Protein AF-A0AAF0AKJ4-F1 (afdb_monomer_lite)

Radius of gyration: 21.42 Å; chains: 1; bounding box: 46×20×67 Å

Secondary structure (DSSP, 8-state):
----HHHHHHHHHHHHHHHHHTT-HHHHHHHHHHHHHHHHHHHH-TTS-HHHHHHHHHHHHHHHHHHHHHHHHHHHHHHHHHHHHHHHHHHHHHHHHH-

Structure (mmCIF, N/CA/C/O backbone):
data_AF-A0AAF0AKJ4-F1
#
_entry.id   AF-A0AAF0AKJ4-F1
#
loop_
_atom_site.group_PDB
_atom_site.id
_atom_site.type_symbol
_atom_site.label_atom_id
_atom_site.label_alt_id
_atom_site.label_comp_id
_atom_site.label_asym_id
_atom_site.label_entity_id
_atom_site.label_seq_id
_atom_site.pdbx_PDB_ins_code
_atom_site.Cartn_x
_atom_site.Cartn_y
_atom_site.Cartn_z
_atom_site.occupancy
_atom_site.B_iso_or_equiv
_atom_site.auth_seq_id
_atom_site.auth_comp_id
_atom_site.auth_asym_id
_atom_site.auth_atom_id
_atom_site.pdbx_PDB_model_num
ATOM 1 N N . MET A 1 1 ? 5.367 13.911 -22.905 1.00 36.75 1 MET A N 1
ATOM 2 C CA . MET A 1 1 ? 6.554 13.083 -22.622 1.00 36.75 1 MET A CA 1
ATOM 3 C C . MET A 1 1 ? 6.028 11.844 -21.934 1.00 36.75 1 MET A C 1
ATOM 5 O O . MET A 1 1 ? 5.392 12.000 -20.902 1.00 36.75 1 MET A O 1
ATOM 9 N N . SER A 1 2 ? 6.131 10.673 -22.560 1.00 46.19 2 SER A N 1
ATOM 10 C CA . SER A 1 2 ? 5.669 9.429 -21.937 1.00 46.19 2 SER A CA 1
ATOM 11 C C . SER A 1 2 ? 6.665 9.064 -20.841 1.00 46.19 2 SER A C 1
ATOM 13 O O . SER A 1 2 ? 7.818 8.774 -21.149 1.00 46.19 2 SER A O 1
ATOM 15 N N . THR A 1 3 ? 6.251 9.175 -19.581 1.00 57.59 3 THR A N 1
ATOM 16 C CA . THR A 1 3 ? 7.003 8.671 -18.425 1.00 57.59 3 THR A CA 1
ATOM 17 C C . THR A 1 3 ? 7.212 7.169 -18.596 1.00 57.59 3 THR A C 1
ATOM 19 O O . THR A 1 3 ? 6.281 6.470 -19.000 1.00 57.59 3 THR A O 1
ATOM 22 N N . SER A 1 4 ? 8.418 6.674 -18.320 1.00 75.19 4 SER A N 1
ATOM 23 C CA . SER A 1 4 ? 8.699 5.232 -18.368 1.00 75.19 4 SER A CA 1
ATOM 24 C C . SER A 1 4 ? 7.804 4.495 -17.367 1.00 75.19 4 SER A C 1
ATOM 26 O O . SER A 1 4 ? 7.534 5.014 -16.283 1.00 75.19 4 SER A O 1
ATOM 28 N N . THR A 1 5 ? 7.373 3.270 -17.674 1.00 77.62 5 THR A N 1
ATOM 29 C CA . THR A 1 5 ? 6.568 2.452 -16.751 1.00 77.62 5 THR A CA 1
ATOM 30 C C . THR A 1 5 ? 7.256 2.264 -15.393 1.00 77.62 5 THR A C 1
ATOM 32 O O . THR A 1 5 ? 6.598 2.218 -14.358 1.00 77.62 5 THR A O 1
ATOM 35 N N . VAL A 1 6 ? 8.593 2.253 -15.377 1.00 79.81 6 VAL A N 1
ATOM 36 C CA . VAL A 1 6 ? 9.414 2.235 -14.154 1.00 79.81 6 VAL A CA 1
ATOM 37 C C . VAL A 1 6 ? 9.199 3.494 -13.308 1.00 79.81 6 VAL A C 1
ATOM 39 O O . VAL A 1 6 ? 9.006 3.404 -12.098 1.00 79.81 6 VAL A O 1
ATOM 42 N N . GLU A 1 7 ? 9.205 4.666 -13.940 1.00 82.56 7 GLU A N 1
ATOM 43 C CA . GLU A 1 7 ? 9.004 5.958 -13.275 1.00 82.56 7 GLU A CA 1
ATOM 44 C C . GLU A 1 7 ? 7.586 6.055 -12.700 1.00 82.56 7 GLU A C 1
ATOM 46 O O . GLU A 1 7 ? 7.387 6.528 -11.582 1.00 82.56 7 GLU A O 1
ATOM 51 N N . GLN A 1 8 ? 6.597 5.530 -13.428 1.00 85.06 8 GLN A N 1
ATOM 52 C CA . GLN A 1 8 ? 5.225 5.440 -12.941 1.00 85.06 8 GLN A CA 1
ATOM 53 C C . GLN A 1 8 ? 5.124 4.548 -11.695 1.00 85.06 8 GLN A C 1
ATOM 55 O O . GLN A 1 8 ? 4.535 4.971 -10.702 1.00 85.06 8 GLN A O 1
ATOM 60 N N . LEU A 1 9 ? 5.744 3.362 -11.705 1.00 86.81 9 LEU A N 1
ATOM 61 C CA . LEU A 1 9 ? 5.781 2.469 -10.541 1.00 86.81 9 LEU A CA 1
ATOM 62 C C . LEU A 1 9 ? 6.465 3.125 -9.332 1.00 86.81 9 LEU A C 1
ATOM 64 O O . LEU A 1 9 ? 5.968 3.024 -8.209 1.00 86.81 9 LEU A O 1
ATOM 68 N N . GLN A 1 10 ? 7.564 3.849 -9.551 1.00 86.19 10 GLN A N 1
ATOM 69 C CA . GLN A 1 10 ? 8.285 4.551 -8.489 1.00 86.19 10 GLN A CA 1
ATOM 70 C C . GLN A 1 10 ? 7.462 5.697 -7.876 1.00 86.19 10 GLN A C 1
ATOM 72 O O . GLN A 1 10 ? 7.406 5.848 -6.650 1.00 86.19 10 GLN A O 1
ATOM 77 N N . ASN A 1 11 ? 6.776 6.474 -8.715 1.00 88.44 11 ASN A N 1
ATOM 78 C CA . ASN A 1 11 ? 5.901 7.554 -8.265 1.00 88.44 11 ASN A CA 1
ATOM 79 C C . ASN A 1 11 ? 4.711 7.010 -7.465 1.00 88.44 11 ASN A C 1
ATOM 81 O O . ASN A 1 11 ? 4.397 7.532 -6.395 1.00 88.44 11 ASN A O 1
ATOM 85 N N . THR A 1 12 ? 4.080 5.930 -7.938 1.00 89.50 12 THR A N 1
ATOM 86 C CA . THR A 1 12 ? 2.973 5.293 -7.215 1.00 89.50 12 THR A CA 1
ATOM 87 C C . THR A 1 12 ? 3.437 4.679 -5.893 1.00 89.50 12 THR A C 1
ATOM 89 O O . THR A 1 12 ? 2.738 4.829 -4.895 1.00 89.50 12 THR A O 1
ATOM 92 N N . SER A 1 13 ? 4.625 4.067 -5.845 1.00 87.31 13 SER A N 1
ATOM 93 C CA . SER A 1 13 ? 5.222 3.528 -4.612 1.00 87.31 13 SER A CA 1
ATOM 94 C C . SER A 1 13 ? 5.434 4.615 -3.551 1.00 87.31 13 SER A C 1
ATOM 96 O O . SER A 1 13 ? 5.010 4.464 -2.405 1.00 87.31 13 SER A O 1
ATOM 98 N N . THR A 1 14 ? 6.002 5.759 -3.947 1.00 90.88 14 THR A N 1
ATOM 99 C CA . THR A 1 14 ? 6.181 6.917 -3.052 1.00 90.88 14 THR A CA 1
ATOM 100 C C . THR A 1 14 ? 4.839 7.431 -2.532 1.00 90.88 14 THR A C 1
ATOM 102 O O . THR A 1 14 ? 4.651 7.569 -1.326 1.00 90.88 14 THR A O 1
ATOM 105 N N . ALA A 1 15 ? 3.868 7.625 -3.428 1.00 93.25 15 ALA A N 1
ATOM 106 C CA . ALA A 1 15 ? 2.540 8.096 -3.049 1.00 93.25 15 ALA A CA 1
ATOM 107 C C . ALA A 1 15 ? 1.818 7.125 -2.096 1.00 93.25 15 ALA A C 1
ATOM 109 O O . ALA A 1 15 ? 1.103 7.560 -1.194 1.00 93.25 15 ALA A O 1
ATOM 110 N N . LEU A 1 16 ? 2.004 5.812 -2.275 1.00 93.00 16 LEU A 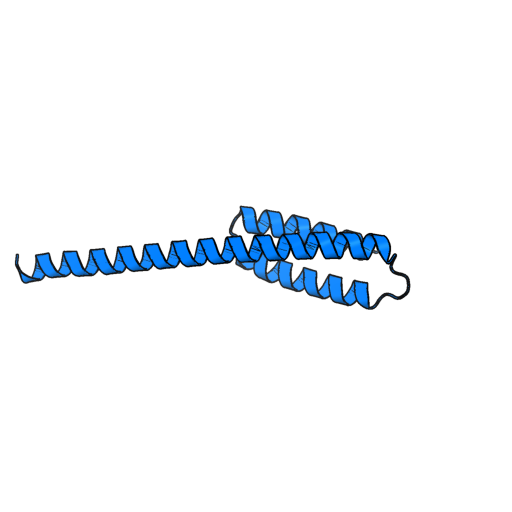N 1
ATOM 111 C CA . LEU A 1 16 ? 1.417 4.790 -1.408 1.00 93.00 16 LEU A CA 1
ATOM 112 C C . LEU A 1 16 ? 2.010 4.859 0.007 1.00 93.00 16 LEU A C 1
ATOM 114 O O . LEU A 1 16 ? 1.263 4.794 0.982 1.00 93.00 16 LEU A O 1
ATOM 118 N N . ARG A 1 17 ? 3.330 5.063 0.129 1.00 91.56 17 ARG A N 1
ATOM 119 C CA . ARG A 1 17 ? 4.003 5.274 1.423 1.00 91.56 17 ARG A CA 1
ATOM 120 C C . ARG A 1 17 ? 3.486 6.522 2.136 1.00 91.56 17 ARG A C 1
ATOM 122 O O . ARG A 1 17 ? 3.174 6.455 3.323 1.00 91.56 17 ARG A O 1
ATOM 129 N N . ASP A 1 18 ? 3.326 7.626 1.411 1.00 93.94 18 ASP A N 1
ATOM 130 C CA . ASP A 1 18 ? 2.802 8.873 1.976 1.00 93.94 18 ASP A CA 1
ATOM 131 C C . ASP A 1 18 ? 1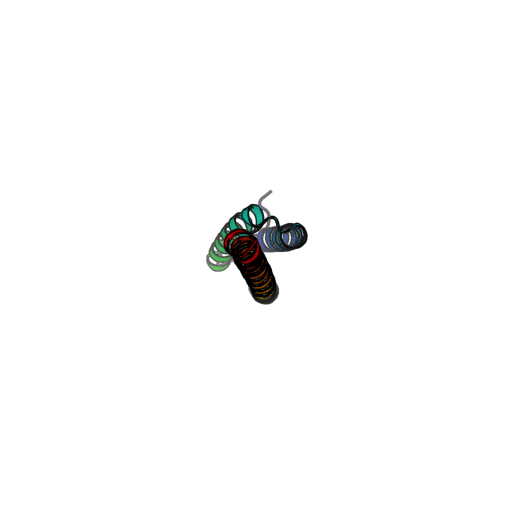.348 8.725 2.448 1.00 93.94 18 ASP A C 1
ATOM 133 O O . ASP A 1 18 ? 0.993 9.204 3.527 1.00 93.94 18 ASP A O 1
ATOM 137 N N . ALA A 1 19 ? 0.509 8.033 1.670 1.00 94.31 19 ALA A N 1
ATOM 138 C CA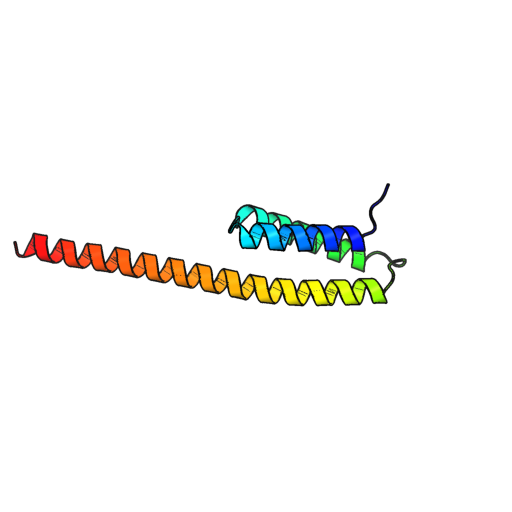 . ALA A 1 19 ? -0.878 7.759 2.036 1.00 94.31 19 ALA A CA 1
ATOM 139 C C . ALA A 1 19 ? -0.979 6.857 3.278 1.00 94.31 19 ALA A C 1
ATOM 141 O O . ALA A 1 19 ? -1.822 7.098 4.144 1.00 94.31 19 ALA A O 1
ATOM 142 N N . LEU A 1 20 ? -0.093 5.861 3.402 1.00 90.12 20 LEU A N 1
ATOM 143 C CA . LEU A 1 20 ? 0.001 5.009 4.591 1.00 90.12 20 LEU A CA 1
ATOM 144 C C . LEU A 1 20 ? 0.426 5.799 5.830 1.00 90.12 20 LEU A C 1
ATOM 146 O O . LEU A 1 20 ? -0.193 5.651 6.882 1.00 90.12 20 LEU A O 1
ATOM 150 N N . ALA A 1 21 ? 1.428 6.673 5.705 1.00 89.94 21 ALA A N 1
ATOM 151 C CA . ALA A 1 21 ? 1.880 7.529 6.801 1.00 89.94 21 ALA A CA 1
ATOM 152 C C . ALA A 1 21 ? 0.775 8.480 7.296 1.00 89.94 21 ALA A C 1
ATOM 154 O O . ALA A 1 21 ? 0.704 8.789 8.484 1.00 89.94 21 ALA A O 1
ATOM 155 N N . GLN A 1 22 ? -0.105 8.917 6.393 1.00 93.19 22 GLN A N 1
ATOM 156 C CA . GLN A 1 22 ? -1.257 9.770 6.700 1.00 93.19 22 GLN A CA 1
ATOM 157 C C . GLN A 1 22 ? -2.505 8.990 7.138 1.00 93.19 22 GLN A C 1
ATOM 159 O O . GLN A 1 22 ? -3.511 9.612 7.472 1.00 93.19 22 GLN A O 1
ATOM 164 N N . GLN A 1 23 ? -2.461 7.651 7.131 1.00 90.31 23 GLN A N 1
ATOM 165 C CA . GLN A 1 23 ? -3.618 6.780 7.372 1.00 90.31 23 GLN A CA 1
ATOM 166 C C . GLN A 1 23 ? -4.814 7.096 6.447 1.00 90.31 23 GLN A C 1
ATOM 168 O O . GLN A 1 23 ? -5.973 6.869 6.801 1.00 90.31 23 GLN A O 1
ATOM 173 N N . ASP A 1 24 ? -4.551 7.609 5.240 1.00 94.75 24 ASP A N 1
ATOM 174 C CA . ASP A 1 24 ? -5.583 7.865 4.234 1.00 94.75 24 ASP A CA 1
ATOM 175 C C . ASP A 1 24 ? -5.910 6.563 3.493 1.00 94.75 24 ASP A C 1
ATOM 177 O O . ASP A 1 24 ? -5.453 6.295 2.379 1.00 94.75 24 ASP A O 1
ATOM 181 N N . TRP A 1 25 ? -6.724 5.721 4.132 1.00 91.62 25 TRP A N 1
ATOM 182 C CA . TRP A 1 25 ? -7.088 4.400 3.615 1.00 91.62 25 TRP A CA 1
ATOM 183 C C . TRP A 1 25 ? -7.794 4.454 2.251 1.00 91.62 25 TRP A C 1
ATOM 185 O O . TRP A 1 25 ? -7.693 3.515 1.457 1.00 91.62 25 TRP A O 1
ATOM 195 N N . GLN A 1 26 ? -8.487 5.556 1.943 1.00 94.31 26 GLN A N 1
ATOM 196 C CA . GLN A 1 26 ? -9.134 5.742 0.646 1.00 94.31 26 GLN A CA 1
ATOM 197 C C . GLN A 1 26 ? -8.104 6.041 -0.451 1.00 94.31 26 GLN A C 1
ATOM 199 O O . GLN A 1 26 ? -8.229 5.524 -1.568 1.00 94.31 26 GLN A O 1
ATOM 204 N N . ALA A 1 27 ? -7.096 6.867 -0.162 1.00 95.06 27 ALA A N 1
ATOM 205 C CA . ALA A 1 27 ? -5.976 7.084 -1.071 1.00 95.06 27 ALA A CA 1
ATOM 206 C C . ALA A 1 27 ? -5.166 5.798 -1.267 1.00 95.06 27 ALA A C 1
ATOM 208 O O . ALA A 1 27 ? -4.895 5.447 -2.415 1.00 95.06 27 ALA A O 1
ATOM 209 N N . VAL A 1 28 ? -4.882 5.049 -0.193 1.00 92.56 28 VAL A N 1
ATOM 210 C CA . VAL A 1 28 ? -4.175 3.756 -0.253 1.00 92.56 28 VAL A CA 1
ATOM 211 C C . VAL A 1 28 ? -4.857 2.795 -1.230 1.00 92.56 28 VAL A C 1
ATOM 213 O O . VAL A 1 28 ? -4.209 2.303 -2.150 1.00 92.56 28 VAL A O 1
ATOM 216 N N . GLY A 1 29 ? -6.172 2.577 -1.109 1.00 93.06 29 GLY A N 1
ATOM 217 C CA . GLY A 1 29 ? -6.892 1.667 -2.011 1.00 93.06 29 GLY A CA 1
ATOM 218 C C . GLY A 1 29 ? -6.887 2.117 -3.479 1.00 93.06 29 GLY A C 1
ATOM 219 O O . GLY A 1 29 ? -6.796 1.297 -4.392 1.00 93.06 29 GLY A O 1
ATOM 220 N N . ARG A 1 30 ? -6.948 3.430 -3.731 1.00 95.88 30 ARG A N 1
ATOM 221 C CA . ARG A 1 30 ? -6.887 3.987 -5.092 1.00 95.88 30 ARG A CA 1
ATOM 222 C C . ARG A 1 30 ? -5.497 3.839 -5.709 1.00 95.88 30 ARG A C 1
ATOM 224 O O . ARG A 1 30 ? -5.390 3.524 -6.892 1.00 95.88 30 ARG A O 1
ATOM 231 N N . LEU A 1 31 ? -4.457 4.096 -4.922 1.00 94.75 31 LEU A N 1
ATOM 232 C CA . LEU A 1 31 ? -3.061 4.009 -5.340 1.00 94.75 31 LEU A CA 1
ATOM 233 C C . LEU A 1 31 ? -2.632 2.551 -5.551 1.00 94.75 31 LEU A C 1
ATOM 235 O O . LEU A 1 31 ? -1.948 2.275 -6.531 1.00 94.75 31 LEU A O 1
ATOM 239 N N . ASP A 1 32 ? -3.112 1.614 -4.725 1.00 93.75 32 ASP A N 1
ATOM 240 C CA . ASP A 1 32 ? -2.931 0.168 -4.932 1.00 93.75 32 ASP A CA 1
ATOM 241 C C . ASP A 1 32 ? -3.453 -0.267 -6.309 1.00 93.75 32 ASP A C 1
ATOM 243 O O . ASP A 1 32 ? -2.744 -0.915 -7.079 1.00 93.75 32 ASP A O 1
ATOM 247 N N . LEU A 1 33 ? -4.668 0.155 -6.674 1.00 93.75 33 LEU A N 1
ATOM 248 C CA . LEU A 1 33 ? -5.232 -0.164 -7.986 1.00 93.75 33 LEU A CA 1
ATOM 249 C C . LEU A 1 33 ? -4.379 0.394 -9.137 1.00 93.75 33 LEU A C 1
ATOM 251 O O . LEU A 1 33 ? -4.122 -0.318 -10.108 1.00 93.75 33 LEU A O 1
ATOM 255 N N . GLN A 1 34 ? -3.921 1.645 -9.026 1.00 92.31 34 GLN A N 1
ATOM 256 C CA . GLN A 1 34 ? -3.043 2.256 -10.032 1.00 92.31 34 GLN A CA 1
ATOM 257 C C . GLN A 1 34 ? -1.707 1.518 -10.144 1.00 92.31 34 GLN A C 1
ATOM 259 O O . GLN A 1 34 ? -1.204 1.328 -11.251 1.00 92.31 34 GLN A O 1
ATOM 264 N N . CYS A 1 35 ? -1.157 1.063 -9.016 1.00 92.31 35 CYS A N 1
ATOM 265 C CA . CYS A 1 35 ? 0.082 0.299 -8.987 1.00 92.31 35 CYS A CA 1
ATOM 266 C C . CYS A 1 35 ? -0.066 -1.006 -9.772 1.00 92.31 35 CYS A C 1
ATOM 268 O O . CYS A 1 35 ? 0.753 -1.297 -10.639 1.00 92.31 35 CYS A O 1
ATOM 270 N N . ARG A 1 36 ? -1.148 -1.759 -9.538 1.00 91.50 36 ARG A N 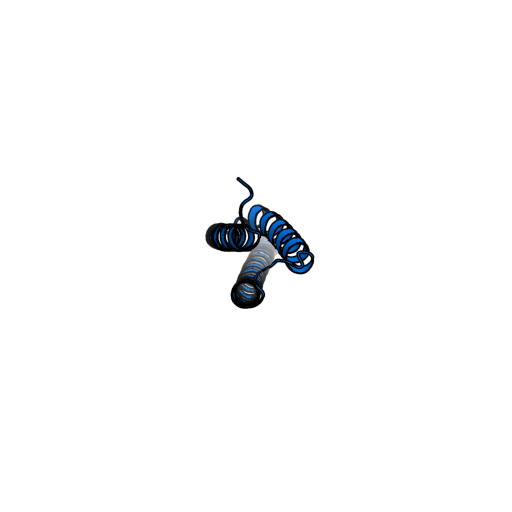1
ATOM 271 C CA . ARG A 1 36 ? -1.415 -3.017 -10.259 1.00 91.50 36 ARG A CA 1
ATOM 272 C C . ARG A 1 36 ? -1.565 -2.801 -11.764 1.00 91.50 36 ARG A C 1
ATOM 274 O O . ARG A 1 36 ? -0.989 -3.546 -12.545 1.00 91.50 36 ARG A O 1
ATOM 281 N N . GLN A 1 37 ? -2.252 -1.736 -12.174 1.00 91.50 37 GLN A N 1
ATOM 282 C CA . GLN A 1 37 ? -2.390 -1.382 -13.592 1.00 91.50 37 GLN A CA 1
ATOM 283 C C . GLN A 1 37 ? -1.047 -1.022 -14.246 1.00 91.50 37 GLN A C 1
ATOM 285 O O . GLN A 1 37 ? -0.794 -1.387 -15.398 1.00 91.50 37 GLN A O 1
ATOM 290 N N . ALA A 1 38 ? -0.175 -0.316 -13.523 1.00 89.19 38 ALA A N 1
ATOM 291 C CA . ALA A 1 38 ? 1.170 -0.001 -13.996 1.00 89.19 38 ALA A CA 1
ATOM 292 C C . ALA A 1 38 ? 2.043 -1.263 -14.099 1.00 89.19 38 ALA A C 1
ATOM 294 O O . ALA A 1 38 ? 2.783 -1.409 -15.069 1.00 89.19 38 ALA A O 1
ATOM 295 N N . VAL A 1 39 ? 1.910 -2.204 -13.155 1.00 89.62 39 VAL A N 1
ATOM 296 C CA . VAL A 1 39 ? 2.576 -3.517 -13.203 1.00 89.62 39 VAL A CA 1
ATOM 297 C C . VAL A 1 39 ? 2.121 -4.309 -14.429 1.00 89.62 39 VAL A C 1
ATOM 299 O O . VAL A 1 39 ? 2.965 -4.771 -15.194 1.00 89.62 39 VAL A O 1
ATOM 302 N N . ASP A 1 40 ? 0.811 -4.411 -14.666 1.00 90.06 40 ASP A N 1
ATOM 303 C CA . ASP A 1 40 ? 0.254 -5.120 -15.826 1.00 90.06 40 ASP A CA 1
ATOM 304 C C . ASP A 1 40 ? 0.764 -4.530 -17.150 1.00 90.06 40 ASP A C 1
ATOM 306 O O . ASP A 1 40 ? 1.121 -5.259 -18.082 1.00 90.06 40 ASP A O 1
ATOM 310 N N . SER A 1 41 ? 0.852 -3.199 -17.214 1.00 88.00 41 SER A N 1
ATOM 311 C CA . SER A 1 41 ? 1.391 -2.483 -18.373 1.00 88.00 41 SER A CA 1
ATOM 312 C C . SER A 1 41 ? 2.880 -2.779 -18.572 1.00 88.00 41 SER A C 1
ATOM 314 O O . SER A 1 41 ? 3.299 -3.058 -19.691 1.00 88.00 41 SER A O 1
ATOM 316 N N . ALA A 1 42 ? 3.670 -2.790 -17.491 1.00 86.06 42 ALA A N 1
ATOM 317 C CA . ALA A 1 42 ? 5.107 -3.066 -17.539 1.00 86.06 42 ALA A CA 1
ATOM 318 C C . ALA A 1 42 ? 5.412 -4.495 -17.996 1.00 86.06 42 ALA A C 1
ATOM 320 O O . ALA A 1 42 ? 6.347 -4.718 -18.757 1.00 86.06 42 ALA A O 1
ATOM 321 N N . MET A 1 43 ? 4.610 -5.458 -17.538 1.00 85.62 43 MET A N 1
ATOM 322 C CA . MET A 1 43 ? 4.744 -6.872 -17.901 1.00 85.62 43 MET 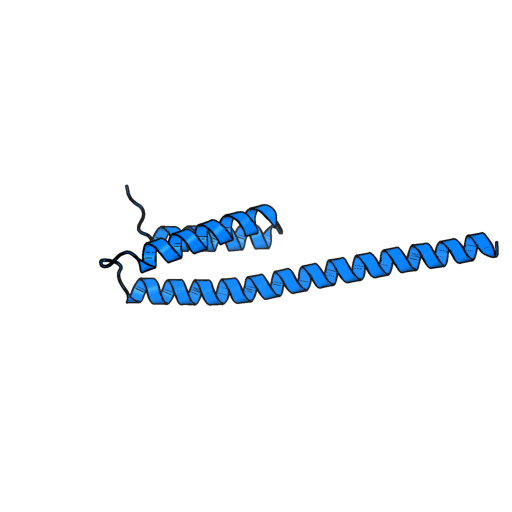A CA 1
ATOM 323 C C . MET A 1 43 ? 4.334 -7.151 -19.351 1.00 85.62 43 MET A C 1
ATOM 325 O O . MET A 1 43 ? 4.745 -8.159 -19.923 1.00 85.62 43 MET A O 1
ATOM 329 N N . SER A 1 44 ? 3.521 -6.271 -19.941 1.00 87.06 44 SER A N 1
ATOM 330 C CA . SER A 1 44 ? 3.049 -6.385 -21.322 1.00 87.06 44 SER A CA 1
ATOM 331 C C . SER A 1 44 ? 3.970 -5.700 -22.337 1.00 87.06 44 SER A C 1
ATOM 333 O O . SER A 1 44 ? 3.770 -5.889 -23.537 1.00 87.06 44 SER A O 1
ATOM 335 N N . ASP A 1 45 ? 4.956 -4.912 -21.890 1.00 84.81 45 ASP A N 1
ATOM 336 C CA . ASP A 1 45 ? 5.890 -4.202 -22.766 1.00 84.81 45 ASP A CA 1
ATOM 337 C C . ASP A 1 45 ? 7.129 -5.073 -23.085 1.00 84.81 45 ASP A C 1
ATOM 339 O O . ASP A 1 45 ? 7.984 -5.290 -22.221 1.00 84.81 45 ASP A O 1
ATOM 343 N N . PRO A 1 46 ? 7.279 -5.571 -24.329 1.00 74.19 46 PRO A N 1
ATOM 344 C CA . PRO A 1 46 ? 8.416 -6.400 -24.730 1.00 74.19 46 PRO A CA 1
ATOM 345 C C . PRO A 1 46 ? 9.744 -5.629 -24.828 1.00 74.19 46 PRO A C 1
ATOM 347 O O . PRO A 1 46 ? 10.794 -6.252 -24.992 1.00 74.19 46 PRO A O 1
ATOM 350 N N . HIS A 1 47 ? 9.721 -4.296 -24.755 1.00 78.31 47 HIS A N 1
ATOM 351 C CA . HIS A 1 47 ? 10.906 -3.436 -24.785 1.00 78.31 47 HIS A CA 1
ATOM 352 C C . HIS A 1 47 ? 11.349 -2.978 -23.389 1.00 78.31 47 HIS A C 1
ATOM 354 O O . HIS A 1 47 ? 12.340 -2.251 -23.268 1.00 78.31 47 HIS A O 1
ATOM 360 N N . GLN A 1 48 ? 10.650 -3.408 -22.336 1.00 77.38 48 GLN A N 1
ATOM 361 C CA . GLN A 1 48 ? 10.958 -3.034 -20.964 1.00 77.38 48 GLN A CA 1
ATOM 362 C C . GLN A 1 48 ? 12.306 -3.626 -20.519 1.00 77.38 48 GLN A C 1
ATOM 364 O O . GLN A 1 48 ? 12.569 -4.824 -20.663 1.00 77.38 48 GLN A O 1
ATOM 369 N N . ASN A 1 49 ? 13.163 -2.790 -19.925 1.00 77.44 49 ASN A N 1
ATOM 370 C CA . ASN A 1 49 ? 14.414 -3.247 -19.327 1.00 77.44 49 ASN A CA 1
ATOM 371 C C . ASN A 1 49 ? 14.119 -4.212 -18.165 1.00 77.44 49 ASN A C 1
ATOM 373 O O . ASN A 1 49 ? 13.599 -3.810 -17.123 1.00 77.44 49 ASN A O 1
ATOM 377 N N . SER A 1 50 ? 14.442 -5.492 -18.356 1.00 77.56 50 SER A N 1
ATOM 378 C CA . SER A 1 50 ? 14.030 -6.565 -17.446 1.00 77.56 50 SER A CA 1
ATOM 379 C C . SER A 1 50 ? 14.708 -6.508 -16.075 1.00 77.56 50 SER A C 1
ATOM 381 O O . SER A 1 50 ? 14.100 -6.937 -15.096 1.00 77.56 50 SER A O 1
ATOM 383 N N . ASP A 1 51 ? 15.934 -5.986 -15.976 1.00 85.06 51 ASP A N 1
ATOM 384 C CA . ASP A 1 51 ? 16.657 -5.937 -14.698 1.00 85.06 51 ASP A CA 1
ATOM 385 C C . ASP A 1 51 ? 16.159 -4.789 -13.810 1.00 85.06 51 ASP A C 1
ATOM 387 O O . ASP A 1 51 ? 15.834 -5.012 -12.646 1.00 85.06 51 ASP A O 1
ATOM 391 N N . GLU A 1 52 ? 15.980 -3.595 -14.379 1.00 83.75 52 GLU A N 1
ATOM 392 C CA . GLU A 1 52 ? 15.406 -2.445 -13.665 1.00 83.75 52 GLU A CA 1
ATOM 393 C C . GLU A 1 52 ? 13.957 -2.719 -13.234 1.00 83.75 52 GLU A C 1
ATOM 395 O O . GLU A 1 52 ? 13.558 -2.405 -12.112 1.00 83.75 52 GLU A O 1
ATOM 400 N N . LEU A 1 53 ? 13.170 -3.382 -14.090 1.00 85.25 53 LEU A N 1
ATOM 401 C CA . LEU A 1 53 ? 11.821 -3.810 -13.732 1.00 85.25 53 LEU A CA 1
ATOM 402 C C . LEU A 1 53 ? 11.834 -4.813 -12.572 1.00 85.25 53 LEU A C 1
ATOM 404 O O . LEU A 1 53 ? 11.004 -4.708 -11.670 1.00 85.25 53 LEU A O 1
ATOM 408 N N . ARG A 1 54 ? 12.766 -5.775 -12.572 1.00 88.00 54 ARG A N 1
ATOM 409 C CA . ARG A 1 54 ? 12.881 -6.776 -11.502 1.00 88.00 54 ARG A CA 1
ATOM 410 C C . ARG A 1 54 ? 13.162 -6.119 -10.153 1.00 88.00 54 ARG A C 1
ATOM 412 O O . ARG A 1 54 ? 12.502 -6.466 -9.178 1.00 88.00 54 ARG A O 1
ATOM 419 N N . GLU A 1 55 ? 14.104 -5.180 -10.099 1.00 89.31 55 GLU A N 1
ATOM 420 C CA . GLU A 1 55 ? 14.417 -4.441 -8.869 1.00 89.31 55 GLU A CA 1
ATOM 421 C C . GLU A 1 55 ? 13.190 -3.684 -8.348 1.00 89.31 55 GLU A C 1
ATOM 423 O O . GLU A 1 55 ? 12.837 -3.817 -7.176 1.00 89.31 55 GLU A O 1
ATOM 428 N N . ARG A 1 56 ? 12.458 -2.989 -9.229 1.00 88.06 56 ARG A N 1
ATOM 429 C CA . ARG A 1 56 ? 11.214 -2.306 -8.835 1.00 88.06 56 ARG A CA 1
ATOM 430 C C . ARG A 1 56 ? 10.127 -3.255 -8.349 1.00 88.06 56 ARG A C 1
ATOM 432 O O . ARG A 1 56 ? 9.423 -2.927 -7.400 1.00 88.06 56 ARG A O 1
ATOM 439 N N . MET A 1 57 ? 9.980 -4.425 -8.965 1.00 90.00 57 MET A N 1
ATOM 440 C CA . MET A 1 57 ? 9.013 -5.427 -8.504 1.00 90.00 57 MET A CA 1
ATOM 441 C C . MET A 1 57 ? 9.367 -5.950 -7.110 1.00 90.00 57 MET A C 1
ATOM 443 O O . MET A 1 57 ? 8.468 -6.161 -6.299 1.00 90.00 57 MET A O 1
ATOM 447 N N . GLN A 1 58 ? 10.657 -6.114 -6.805 1.00 92.06 58 GLN A N 1
ATOM 448 C CA . GLN A 1 58 ? 11.094 -6.508 -5.467 1.00 92.06 58 GLN A CA 1
ATOM 449 C C . GLN A 1 58 ? 10.777 -5.423 -4.428 1.00 92.06 58 GLN A C 1
ATOM 451 O O . GLN A 1 58 ? 10.179 -5.726 -3.399 1.00 92.06 58 GLN A O 1
ATOM 456 N N . GLU A 1 59 ? 11.085 -4.157 -4.725 1.00 90.44 59 GLU A N 1
ATOM 457 C CA . GLU A 1 59 ? 10.746 -3.022 -3.851 1.00 90.44 59 GLU A CA 1
ATOM 458 C C . GLU A 1 59 ? 9.230 -2.908 -3.606 1.00 90.44 59 GLU A C 1
ATOM 460 O O . GLU A 1 59 ? 8.793 -2.569 -2.502 1.00 90.44 59 GLU A O 1
ATOM 465 N N . LEU A 1 60 ? 8.415 -3.210 -4.623 1.00 91.94 60 LEU A N 1
ATOM 466 C CA . LEU A 1 60 ? 6.958 -3.246 -4.499 1.00 91.94 60 LEU A CA 1
ATOM 467 C C . LEU A 1 60 ? 6.485 -4.392 -3.604 1.00 91.94 60 LEU A C 1
ATOM 469 O O . LEU A 1 60 ? 5.616 -4.167 -2.765 1.00 91.94 60 LEU A O 1
ATOM 473 N N . LEU A 1 61 ? 7.043 -5.598 -3.736 1.00 93.38 61 LEU A N 1
ATOM 474 C CA . LEU A 1 61 ? 6.699 -6.724 -2.859 1.00 93.38 61 LEU A CA 1
ATOM 475 C C . LEU A 1 61 ? 6.976 -6.396 -1.389 1.00 93.38 61 LEU A C 1
ATOM 477 O O . LEU A 1 61 ? 6.115 -6.630 -0.536 1.00 93.38 61 LEU A O 1
ATOM 481 N N . ASP A 1 62 ? 8.131 -5.794 -1.109 1.00 93.50 62 ASP A N 1
ATOM 482 C CA . ASP A 1 62 ? 8.503 -5.383 0.244 1.00 93.50 62 ASP A CA 1
ATOM 483 C C . ASP A 1 62 ? 7.524 -4.329 0.793 1.00 93.50 62 ASP A C 1
ATOM 485 O O . ASP A 1 62 ? 7.064 -4.435 1.933 1.00 93.50 62 ASP A O 1
ATOM 489 N N . LEU A 1 63 ? 7.119 -3.362 -0.041 1.00 91.44 63 LEU A N 1
ATOM 490 C CA . LEU A 1 63 ? 6.102 -2.367 0.311 1.00 91.44 63 LEU A CA 1
ATOM 491 C C . LEU A 1 63 ? 4.730 -2.999 0.591 1.00 91.44 63 LEU A C 1
ATOM 493 O O . LEU A 1 63 ? 4.066 -2.624 1.556 1.00 91.44 63 LEU A O 1
ATOM 497 N N . TYR A 1 64 ? 4.287 -3.965 -0.216 1.00 94.06 64 TYR A N 1
ATOM 498 C CA . TYR A 1 64 ? 3.011 -4.648 0.014 1.00 94.06 64 TYR A CA 1
ATOM 499 C C . TYR A 1 64 ? 3.019 -5.457 1.312 1.00 94.06 64 TYR A C 1
ATOM 501 O O . TYR A 1 64 ? 2.024 -5.453 2.040 1.00 94.06 64 TYR A O 1
ATOM 509 N N . HIS A 1 65 ? 4.132 -6.119 1.633 1.00 92.69 65 HIS A N 1
ATOM 510 C CA . HIS A 1 65 ? 4.291 -6.822 2.906 1.00 92.69 65 HIS A CA 1
ATOM 511 C C . HIS A 1 65 ? 4.203 -5.859 4.098 1.00 92.69 65 HIS A C 1
ATOM 513 O O . HIS A 1 65 ? 3.481 -6.132 5.061 1.00 92.69 65 HIS A O 1
ATOM 519 N N . GLU A 1 66 ? 4.884 -4.714 4.017 1.00 91.31 66 GLU A N 1
ATOM 520 C CA . GLU A 1 66 ? 4.808 -3.651 5.024 1.00 91.31 66 GLU A CA 1
ATOM 521 C C . GLU A 1 66 ? 3.372 -3.122 5.171 1.00 91.31 66 GLU A C 1
ATOM 523 O O . GLU A 1 66 ? 2.840 -3.046 6.281 1.00 91.31 66 GLU A O 1
ATOM 528 N N . MET A 1 67 ? 2.700 -2.844 4.052 1.00 89.94 67 MET A N 1
ATOM 529 C CA . MET A 1 67 ? 1.330 -2.339 4.036 1.00 89.94 67 MET A CA 1
ATOM 530 C C . MET A 1 67 ? 0.342 -3.308 4.694 1.00 89.94 67 MET A C 1
ATOM 532 O O . MET A 1 67 ? -0.510 -2.884 5.475 1.00 89.94 67 MET A O 1
ATOM 536 N N . VAL A 1 68 ? 0.455 -4.611 4.419 1.00 91.50 68 VAL A N 1
ATOM 537 C CA . VAL A 1 68 ? -0.389 -5.631 5.060 1.00 91.50 68 VAL A CA 1
ATOM 538 C C . VAL A 1 68 ? -0.188 -5.626 6.575 1.00 91.50 68 VAL A C 1
ATOM 540 O O . VAL A 1 68 ? -1.175 -5.654 7.311 1.00 91.50 68 VAL A O 1
ATOM 543 N N . SER A 1 69 ? 1.061 -5.538 7.039 1.00 92.38 69 SER A N 1
ATOM 544 C CA . SER A 1 69 ? 1.385 -5.467 8.468 1.00 92.38 69 SER A CA 1
ATOM 545 C C . SER A 1 69 ? 0.754 -4.238 9.139 1.00 92.38 69 SER A C 1
ATOM 547 O O . SER A 1 69 ? 0.090 -4.360 10.171 1.00 92.38 69 SER A O 1
ATOM 549 N N . ILE A 1 70 ? 0.867 -3.062 8.510 1.00 90.69 70 ILE A N 1
ATOM 550 C CA . ILE A 1 70 ? 0.265 -1.811 9.002 1.00 90.69 70 ILE A CA 1
ATOM 551 C C . ILE A 1 70 ? -1.262 -1.930 9.079 1.00 90.69 70 ILE A C 1
ATOM 553 O O . ILE A 1 70 ? -1.859 -1.637 10.117 1.00 90.69 70 ILE A O 1
ATOM 557 N N . CYS A 1 71 ? -1.901 -2.406 8.008 1.00 88.19 71 CYS A N 1
ATOM 558 C CA . CYS A 1 71 ? -3.352 -2.583 7.958 1.00 88.19 71 CYS A CA 1
ATOM 559 C C . CYS A 1 71 ? -3.856 -3.567 9.027 1.00 88.19 71 CYS A C 1
ATOM 561 O O . CYS A 1 71 ? -4.899 -3.330 9.636 1.00 88.19 71 CYS A O 1
ATOM 563 N N . GLN A 1 72 ? -3.127 -4.657 9.284 1.00 91.69 72 GLN A N 1
ATOM 564 C CA . GLN A 1 72 ? -3.460 -5.608 10.350 1.00 91.69 72 GLN A CA 1
ATOM 565 C C . GLN A 1 72 ? -3.345 -4.972 11.740 1.00 91.69 72 GLN A C 1
ATOM 567 O O . GLN A 1 72 ? -4.230 -5.166 12.577 1.00 91.69 72 GLN A O 1
ATOM 572 N N . GLY A 1 73 ? -2.295 -4.180 11.976 1.00 92.12 73 GLY A N 1
ATOM 573 C CA . GLY A 1 73 ? -2.132 -3.421 13.216 1.00 92.12 73 GLY A CA 1
ATOM 574 C C . GLY A 1 73 ? -3.295 -2.458 13.464 1.00 92.12 73 GLY A C 1
ATOM 575 O O . GLY A 1 73 ? -3.844 -2.417 14.565 1.00 92.12 73 GLY A O 1
ATOM 576 N N . GLU A 1 74 ? -3.735 -1.749 12.424 1.00 91.12 74 GLU A N 1
ATOM 577 C CA . GLU A 1 74 ? -4.866 -0.825 12.519 1.00 91.12 74 GLU A CA 1
ATOM 578 C C . GLU A 1 74 ? -6.197 -1.548 12.781 1.00 91.12 74 GLU A C 1
ATOM 580 O O . GLU A 1 74 ? -6.985 -1.124 13.628 1.00 91.12 74 GLU A O 1
ATOM 585 N N . GLN A 1 75 ? -6.441 -2.685 12.121 1.00 90.69 75 GLN A N 1
ATOM 586 C CA . GLN A 1 75 ? -7.621 -3.513 12.393 1.00 90.69 75 GLN A CA 1
ATOM 587 C C . GLN A 1 75 ? -7.658 -3.994 13.846 1.00 90.69 75 GLN A C 1
ATOM 589 O O . GLN A 1 75 ? -8.715 -3.960 14.480 1.00 90.69 75 GLN A O 1
ATOM 594 N N . GLN A 1 76 ? -6.510 -4.412 14.385 1.00 93.81 76 GLN A N 1
ATOM 595 C CA . GLN A 1 76 ? -6.407 -4.845 15.774 1.00 93.81 76 GLN A CA 1
ATOM 596 C C . GLN A 1 76 ? -6.680 -3.685 16.741 1.00 93.81 76 GLN A C 1
ATOM 598 O O . GLN A 1 76 ? -7.469 -3.847 17.673 1.00 93.81 76 GLN A O 1
ATOM 603 N N . ARG A 1 77 ? -6.120 -2.497 16.470 1.00 94.00 77 ARG A N 1
ATOM 604 C CA . ARG A 1 77 ? -6.380 -1.273 17.244 1.00 94.00 77 ARG A CA 1
ATOM 605 C C . ARG A 1 77 ? -7.877 -0.954 17.304 1.00 94.00 77 ARG A C 1
ATOM 607 O O . ARG A 1 77 ? -8.424 -0.781 18.390 1.00 94.00 77 ARG A O 1
ATOM 614 N N . ILE A 1 78 ? -8.557 -0.949 16.155 1.00 92.56 78 ILE A N 1
ATOM 615 C CA . ILE A 1 78 ? -10.004 -0.691 16.066 1.00 92.56 78 ILE A CA 1
ATOM 616 C C . ILE A 1 78 ? -10.808 -1.768 16.812 1.00 92.56 78 ILE A C 1
ATOM 618 O O . ILE A 1 78 ? -11.777 -1.458 17.511 1.00 92.56 78 ILE A O 1
ATOM 622 N N . ALA A 1 79 ? -10.422 -3.042 16.691 1.00 92.88 79 ALA A N 1
ATOM 623 C CA . ALA A 1 79 ? -11.089 -4.136 17.392 1.00 92.88 79 ALA A CA 1
ATOM 624 C C . ALA A 1 79 ? -10.995 -3.987 18.921 1.00 92.88 79 ALA A C 1
ATOM 626 O O . ALA A 1 79 ? -11.975 -4.246 19.629 1.00 92.88 79 ALA A O 1
ATOM 627 N N . ASP A 1 80 ? -9.848 -3.542 19.431 1.00 93.75 80 ASP A N 1
ATOM 628 C CA . ASP A 1 80 ? -9.645 -3.314 20.860 1.00 93.75 80 ASP A CA 1
ATOM 629 C C . ASP A 1 80 ? -10.429 -2.094 21.368 1.00 93.75 80 ASP A C 1
ATOM 631 O O . ASP A 1 80 ? -11.077 -2.181 22.416 1.00 93.75 80 ASP A O 1
ATOM 635 N N . GLU A 1 81 ? -10.505 -1.014 20.585 1.00 93.88 81 GLU A N 1
ATOM 636 C CA . GLU A 1 81 ? -11.363 0.142 20.889 1.00 93.88 81 GLU A CA 1
ATOM 637 C C . GLU A 1 81 ? -12.845 -0.250 20.976 1.00 93.88 81 GLU A C 1
ATOM 639 O O . GLU A 1 81 ? -13.546 0.111 21.927 1.00 93.88 81 GLU A O 1
ATOM 644 N N . LEU A 1 82 ? -13.329 -1.062 20.031 1.00 93.38 82 LEU A N 1
ATOM 645 C CA . LEU A 1 82 ? -14.703 -1.571 20.046 1.00 93.38 82 LEU A CA 1
ATOM 646 C C . LEU A 1 82 ? -14.988 -2.438 21.280 1.00 93.38 82 LEU A C 1
ATOM 648 O O . LEU A 1 82 ? -16.073 -2.342 21.866 1.00 93.38 82 LEU A O 1
ATOM 652 N N . ARG A 1 83 ? -14.037 -3.278 21.705 1.00 90.88 83 ARG A N 1
ATOM 653 C CA . ARG A 1 83 ? -14.171 -4.075 22.936 1.00 90.88 83 ARG A CA 1
ATOM 654 C C . ARG A 1 83 ? -14.250 -3.181 24.168 1.00 90.88 83 ARG A C 1
ATOM 656 O O . ARG A 1 83 ? -15.150 -3.379 24.985 1.00 90.88 83 ARG A O 1
ATOM 663 N N . GLN A 1 84 ? -13.373 -2.184 24.277 1.00 90.50 84 GLN A N 1
ATOM 664 C CA . GLN A 1 84 ? -13.356 -1.247 25.401 1.00 90.50 84 GLN A CA 1
ATOM 665 C C . GLN A 1 84 ? -14.674 -0.464 25.509 1.00 90.50 84 GLN A C 1
ATOM 667 O O . GLN A 1 84 ? -15.244 -0.345 26.597 1.00 90.50 84 GLN A O 1
ATOM 672 N N . ILE A 1 85 ? -15.208 0.016 24.380 1.00 88.75 85 ILE A N 1
ATOM 673 C CA . ILE A 1 85 ? -16.504 0.709 24.329 1.00 88.75 85 ILE A CA 1
ATOM 674 C C . ILE A 1 85 ? -17.652 -0.216 24.755 1.00 88.75 85 ILE A C 1
ATOM 676 O O . ILE A 1 85 ? -18.560 0.202 25.476 1.00 88.75 85 ILE A O 1
ATOM 680 N N . ASN A 1 86 ? -17.651 -1.475 24.320 1.00 86.94 86 ASN A N 1
ATOM 681 C CA . ASN A 1 86 ? -18.703 -2.416 24.703 1.00 86.94 86 ASN A CA 1
ATOM 682 C C . ASN A 1 86 ? -18.658 -2.759 26.199 1.00 86.94 86 ASN A C 1
ATOM 684 O O . ASN A 1 86 ? -19.707 -2.809 26.844 1.00 86.94 86 ASN A O 1
ATOM 688 N N . GLN A 1 87 ? -17.462 -2.934 26.764 1.00 82.69 87 GLN A N 1
ATOM 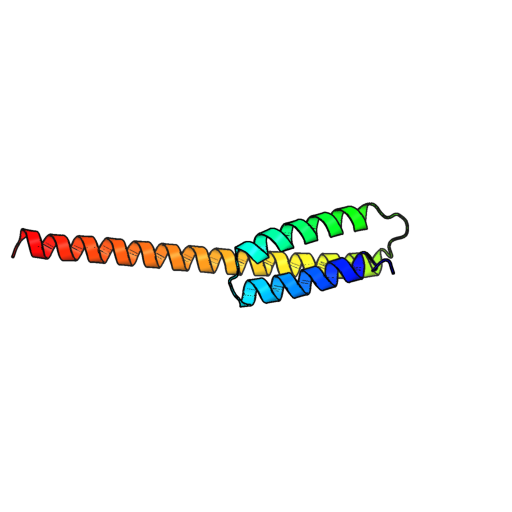689 C CA . GLN A 1 87 ? -17.284 -3.181 28.196 1.00 82.69 87 GLN A CA 1
ATOM 690 C C . GLN A 1 87 ? -17.746 -1.990 29.043 1.00 82.69 87 GLN A C 1
ATOM 692 O O . GLN A 1 87 ? -18.483 -2.178 30.011 1.00 82.69 87 GLN A O 1
ATOM 697 N N . SER A 1 88 ? -17.389 -0.758 28.664 1.00 78.19 88 SER A N 1
ATOM 698 C CA . SER A 1 88 ? -17.801 0.437 29.413 1.00 78.19 88 SER A CA 1
ATOM 699 C C . SER A 1 88 ? -19.326 0.607 29.447 1.00 78.19 88 SER A C 1
ATOM 701 O O . SER A 1 88 ? -19.890 0.912 30.500 1.00 78.19 88 SER A O 1
ATOM 703 N N . LYS A 1 89 ? -20.017 0.313 28.335 1.00 75.38 89 LYS A N 1
ATOM 704 C CA . LYS A 1 89 ? -21.489 0.306 28.264 1.00 75.38 89 LYS A CA 1
ATOM 705 C C . LYS A 1 89 ? -22.121 -0.748 29.173 1.00 75.38 89 LYS A C 1
ATOM 707 O O . LYS A 1 89 ? -23.139 -0.469 29.805 1.00 75.38 89 LYS A O 1
ATOM 712 N N . GLN A 1 90 ? -21.547 -1.949 29.242 1.00 71.56 90 GLN A N 1
ATOM 713 C CA . GLN A 1 90 ? -22.054 -3.011 30.116 1.00 71.56 90 GLN A CA 1
ATOM 714 C C . GLN A 1 90 ? -21.905 -2.640 31.594 1.00 71.56 90 GLN A C 1
ATOM 716 O O . GLN A 1 90 ? -22.872 -2.763 32.344 1.00 71.56 90 GLN A O 1
ATOM 721 N N . SER A 1 91 ? -20.750 -2.107 31.998 1.00 61.75 91 SER A N 1
ATOM 722 C CA . SER A 1 91 ? -20.517 -1.665 33.376 1.00 61.75 91 SER A CA 1
ATOM 723 C C . SER A 1 91 ? -21.452 -0.524 33.782 1.00 61.75 91 SER A C 1
ATOM 725 O O . SER A 1 91 ? -22.070 -0.591 34.841 1.00 61.75 91 SER A O 1
ATOM 727 N N . ALA A 1 92 ? -21.647 0.484 32.923 1.00 72.00 92 ALA A N 1
ATOM 728 C CA . ALA A 1 92 ? -22.589 1.576 33.188 1.00 72.00 92 ALA A CA 1
ATOM 729 C C . ALA A 1 92 ? -24.037 1.078 33.373 1.00 72.00 92 ALA A C 1
ATOM 731 O O . ALA A 1 92 ? -24.767 1.583 34.227 1.00 72.00 92 ALA A O 1
ATOM 732 N N . LYS A 1 93 ? -24.441 0.047 32.620 1.00 64.00 93 LYS A N 1
ATOM 733 C CA . LYS A 1 93 ? -25.771 -0.568 32.731 1.00 64.00 93 LYS A CA 1
ATOM 734 C C . LYS A 1 93 ? -25.970 -1.317 34.053 1.00 64.00 93 LYS A C 1
ATOM 736 O O . LYS A 1 93 ? -27.072 -1.295 34.591 1.00 64.00 93 LYS A O 1
ATOM 741 N N . VAL A 1 94 ? -24.921 -1.939 34.596 1.00 70.62 94 VAL A N 1
ATOM 742 C CA . VAL A 1 94 ? -24.961 -2.583 35.922 1.00 70.62 94 VAL A CA 1
ATOM 743 C C . VAL A 1 94 ? -25.189 -1.535 37.014 1.00 70.62 94 VAL A C 1
ATOM 745 O O . VAL A 1 94 ? -26.075 -1.717 37.842 1.00 70.62 94 VAL A O 1
ATOM 748 N N . TYR A 1 95 ? -24.488 -0.398 36.973 1.00 60.72 95 TYR A N 1
ATOM 749 C CA . TYR A 1 95 ? -24.722 0.684 37.940 1.00 60.72 95 TYR A CA 1
ATOM 750 C C . TYR A 1 95 ? -26.135 1.282 37.851 1.00 60.72 95 TYR A C 1
ATOM 752 O O . TYR A 1 95 ? -26.678 1.668 38.876 1.00 60.72 95 TYR A O 1
ATOM 760 N N . GLN A 1 96 ? -26.762 1.315 36.670 1.00 61.44 96 GLN A N 1
ATOM 761 C CA . GLN A 1 96 ? -28.166 1.737 36.528 1.00 61.44 96 GLN A CA 1
ATOM 762 C C . GLN A 1 96 ? -29.190 0.696 37.005 1.00 61.44 96 GLN A C 1
ATOM 764 O O . GLN A 1 96 ? -30.310 1.067 37.332 1.00 61.44 96 GLN A O 1
ATOM 769 N N . MET A 1 97 ? -28.854 -0.599 36.999 1.00 62.44 97 MET A N 1
ATOM 770 C CA . MET A 1 97 ? -29.769 -1.663 37.447 1.00 62.44 97 MET A CA 1
ATOM 771 C C . MET A 1 97 ? -29.723 -1.910 38.955 1.00 62.44 97 MET A C 1
ATOM 773 O O . MET A 1 97 ? -30.665 -2.485 39.496 1.00 62.44 97 MET A O 1
ATOM 777 N N . PHE A 1 98 ? -28.638 -1.508 39.617 1.00 62.81 98 PHE A N 1
ATOM 778 C CA . PHE A 1 98 ? -28.410 -1.753 41.044 1.00 62.81 98 PHE A CA 1
ATOM 779 C C . PHE A 1 98 ? -28.170 -0.470 41.860 1.00 62.81 98 PHE A C 1
ATOM 781 O O . PHE A 1 98 ? -27.764 -0.566 43.018 1.00 62.81 98 PHE A O 1
ATOM 788 N N . GLY A 1 99 ? -28.396 0.703 41.262 1.00 53.19 99 GLY A N 1
ATOM 789 C CA . GLY A 1 99 ? -28.354 2.022 41.904 1.00 53.19 99 GLY A CA 1
ATOM 790 C C . GLY A 1 99 ? -29.736 2.635 42.063 1.00 53.19 99 GLY A C 1
ATOM 791 O O . GLY A 1 99 ? -30.619 2.313 41.236 1.00 53.19 99 GLY A O 1
#

Organism: NCBI:txid521720

pLDDT: mean 85.24, std 11.48, range [36.75, 95.88]

Sequence (99 aa):
MSTSTVEQLQNTSTALRDALAQQDWQAVGRLDLQCRQAVDSAMSDPHQNSDELRERMQELLDLYHEMVSICQGEQQRIADELRQINQSKQSAKVYQMFG

Foldseek 3Di:
DDDPLLRQLVVLLVQLVVCLVVVVVVSNVVSVVSNVVSLVVQVPDPPHDPVSNVVSVVVVVVSVVVVVVSVVVVVVVVVVVVVVVVVVVVVVVVVVVVD

InterPro domains:
  IPR008622 Flagellar protein FliT [PF05400] (4-96)